Protein AF-A0A5K0WBB9-F1 (afdb_monomer_lite)

pLDDT: mean 81.65, std 12.03, range [47.69, 96.0]

Structure (mmCIF, N/CA/C/O backbone):
data_AF-A0A5K0WBB9-F1
#
_entry.id   AF-A0A5K0WBB9-F1
#
loop_
_atom_site.group_PDB
_atom_site.id
_atom_site.type_symbol
_atom_site.label_atom_id
_atom_site.label_alt_id
_atom_site.label_comp_id
_atom_site.label_asym_id
_atom_site.label_entity_id
_atom_site.label_seq_id
_atom_site.pdbx_PDB_ins_code
_atom_site.Cartn_x
_atom_site.Cartn_y
_atom_site.Cartn_z
_atom_site.occupancy
_atom_site.B_iso_or_equiv
_atom_site.auth_seq_id
_atom_site.auth_comp_id
_atom_site.auth_asym_id
_atom_site.auth_atom_id
_atom_site.pdbx_PDB_model_num
ATOM 1 N N . MET A 1 1 ? 15.774 -7.378 -26.875 1.00 47.69 1 MET A N 1
ATOM 2 C CA . MET A 1 1 ? 14.498 -6.632 -26.898 1.00 47.69 1 MET A CA 1
ATOM 3 C C . MET A 1 1 ? 13.727 -7.057 -25.658 1.00 47.69 1 MET A C 1
ATOM 5 O O . MET A 1 1 ? 13.328 -8.209 -25.570 1.00 47.69 1 MET A O 1
ATOM 9 N N . PHE A 1 2 ? 13.704 -6.201 -24.636 1.00 49.81 2 PHE A N 1
ATOM 10 C CA . PHE A 1 2 ? 13.153 -6.518 -23.318 1.00 49.81 2 PHE A CA 1
ATOM 11 C C . PHE A 1 2 ? 11.631 -6.681 -23.395 1.00 49.81 2 PHE A C 1
ATOM 13 O O . PHE A 1 2 ? 10.927 -5.798 -23.880 1.00 49.81 2 PHE A O 1
ATOM 20 N N . CYS A 1 3 ? 11.138 -7.813 -22.897 1.00 48.91 3 CYS A N 1
ATOM 21 C CA . CYS A 1 3 ? 9.723 -8.127 -22.730 1.00 48.91 3 CYS A CA 1
ATOM 22 C C . CYS A 1 3 ? 9.150 -7.311 -21.546 1.00 48.91 3 CYS A C 1
ATOM 24 O O . CYS A 1 3 ? 8.903 -7.848 -20.470 1.00 48.91 3 CYS A O 1
ATOM 26 N N . CYS A 1 4 ? 9.020 -5.987 -21.688 1.00 57.34 4 CYS A N 1
ATOM 27 C CA . CYS A 1 4 ? 8.503 -5.115 -20.619 1.00 57.34 4 CYS A CA 1
ATOM 28 C C . CYS A 1 4 ? 6.973 -4.972 -20.633 1.00 57.34 4 CYS A C 1
ATOM 30 O O . CYS A 1 4 ? 6.381 -4.808 -19.573 1.00 57.34 4 CYS A O 1
ATOM 32 N N . SER A 1 5 ? 6.318 -5.072 -21.793 1.00 54.25 5 SER A N 1
ATOM 33 C CA . SER A 1 5 ? 4.890 -4.739 -21.928 1.00 54.25 5 SER A CA 1
ATOM 34 C C . SER A 1 5 ? 3.977 -5.737 -21.211 1.00 54.25 5 SER A C 1
ATOM 36 O O . SER A 1 5 ? 3.181 -5.339 -20.368 1.00 54.25 5 SER A O 1
ATOM 38 N N . LYS A 1 6 ? 4.162 -7.045 -21.451 1.00 54.66 6 LYS A N 1
ATOM 39 C CA . LYS A 1 6 ? 3.370 -8.091 -20.774 1.00 54.66 6 LYS A CA 1
ATOM 40 C C . LYS A 1 6 ? 3.607 -8.142 -19.264 1.00 54.66 6 LYS A C 1
ATOM 42 O O . LYS A 1 6 ? 2.698 -8.461 -18.508 1.00 54.66 6 LYS A O 1
ATOM 47 N N . SER A 1 7 ? 4.824 -7.827 -18.833 1.00 67.19 7 SER A N 1
ATOM 48 C CA . SER A 1 7 ? 5.224 -7.820 -17.424 1.00 67.19 7 SER A CA 1
ATOM 49 C C . SER A 1 7 ? 4.572 -6.668 -16.662 1.00 67.19 7 SER A C 1
ATOM 51 O O . SER A 1 7 ? 4.174 -6.846 -15.518 1.00 67.19 7 SER A O 1
ATOM 53 N N . TRP A 1 8 ? 4.440 -5.501 -17.299 1.00 74.31 8 TRP A N 1
ATOM 54 C CA . TRP A 1 8 ? 3.828 -4.321 -16.698 1.00 74.31 8 TRP A CA 1
ATOM 55 C C . TRP A 1 8 ? 2.325 -4.485 -16.483 1.00 74.31 8 TRP A C 1
ATOM 57 O O . TRP A 1 8 ? 1.853 -4.281 -15.372 1.00 74.31 8 TRP A O 1
ATOM 67 N N . GLU A 1 9 ? 1.587 -4.925 -17.504 1.00 77.00 9 GLU A N 1
ATOM 68 C CA . GLU A 1 9 ? 0.141 -5.164 -17.386 1.00 77.00 9 GLU A CA 1
ATOM 69 C C . GLU A 1 9 ? -0.158 -6.241 -16.331 1.00 77.00 9 GLU A C 1
ATOM 71 O O . GLU A 1 9 ? -1.061 -6.094 -15.509 1.00 77.00 9 GLU A O 1
ATOM 76 N N . MET A 1 10 ? 0.650 -7.306 -16.300 1.00 80.44 10 MET A N 1
ATOM 77 C CA . MET A 1 10 ? 0.535 -8.369 -15.300 1.00 80.44 10 MET A CA 1
ATOM 78 C C . MET A 1 10 ? 0.896 -7.882 -13.888 1.00 80.44 10 MET A C 1
ATOM 80 O O . MET A 1 10 ? 0.281 -8.310 -12.909 1.00 80.44 10 MET A O 1
ATOM 84 N N . HIS A 1 11 ? 1.860 -6.967 -13.773 1.00 81.88 11 HIS A N 1
ATOM 85 C CA . HIS A 1 11 ? 2.237 -6.328 -12.514 1.00 81.88 11 HIS A CA 1
ATOM 86 C C . HIS A 1 11 ? 1.154 -5.372 -12.013 1.00 81.88 11 HIS A C 1
ATOM 88 O O . HIS A 1 11 ? 0.770 -5.464 -10.850 1.00 81.88 11 HIS A O 1
ATOM 94 N N . GLU A 1 12 ? 0.603 -4.510 -12.870 1.00 81.44 12 GLU A N 1
ATOM 95 C CA . GLU A 1 12 ? -0.519 -3.635 -12.509 1.00 81.44 12 GLU A CA 1
ATOM 96 C C . GLU A 1 12 ? -1.737 -4.445 -12.068 1.00 81.44 12 GLU A C 1
ATOM 98 O O . GLU A 1 12 ? -2.312 -4.159 -11.017 1.00 81.44 12 GLU A O 1
ATOM 103 N N . ALA A 1 13 ? -2.095 -5.490 -12.820 1.00 82.75 13 ALA A N 1
ATOM 104 C CA . ALA A 1 13 ? -3.192 -6.383 -12.467 1.00 82.75 13 ALA A CA 1
ATOM 105 C C . ALA A 1 13 ? -2.949 -7.079 -11.119 1.00 82.75 13 ALA A C 1
ATOM 107 O O . ALA A 1 13 ? -3.849 -7.121 -10.284 1.00 82.75 13 ALA A O 1
ATOM 108 N N . SER A 1 14 ? -1.726 -7.560 -10.867 1.00 84.19 14 SER A N 1
ATOM 109 C CA . SER A 1 14 ? -1.379 -8.216 -9.599 1.00 84.19 14 SER A CA 1
ATOM 110 C C . SER A 1 14 ? -1.409 -7.243 -8.418 1.00 84.19 14 SER A C 1
ATOM 112 O O . SER A 1 14 ? -1.949 -7.572 -7.365 1.00 84.19 14 SER A O 1
ATOM 114 N N . MET A 1 15 ? -0.876 -6.028 -8.582 1.00 86.56 15 MET A N 1
ATOM 115 C CA . MET A 1 15 ? -0.903 -4.995 -7.538 1.00 86.56 15 MET A CA 1
ATOM 116 C C . MET A 1 15 ? -2.333 -4.512 -7.267 1.00 86.56 15 MET A C 1
ATOM 118 O O . MET A 1 15 ? -2.697 -4.270 -6.115 1.00 86.56 15 MET A O 1
ATOM 122 N N . SER A 1 16 ? -3.162 -4.426 -8.312 1.00 82.06 16 SER A N 1
ATOM 123 C CA . SER A 1 16 ? -4.580 -4.093 -8.195 1.00 82.06 16 SER A CA 1
ATOM 124 C C . SER A 1 16 ? -5.383 -5.191 -7.489 1.00 82.06 16 SER A C 1
ATOM 126 O O . SER A 1 16 ? -6.182 -4.880 -6.611 1.00 82.06 16 SER A O 1
ATOM 128 N N . ASP A 1 17 ? -5.155 -6.472 -7.795 1.00 84.31 17 ASP A N 1
ATOM 129 C CA . ASP A 1 17 ? -5.798 -7.583 -7.072 1.00 84.31 17 ASP A CA 1
ATOM 130 C C . ASP A 1 17 ? -5.386 -7.598 -5.592 1.00 84.31 17 ASP A C 1
ATOM 132 O O . ASP A 1 17 ? -6.233 -7.656 -4.696 1.00 84.31 17 ASP A O 1
ATOM 136 N N . LEU A 1 18 ? -4.086 -7.434 -5.324 1.00 83.19 18 LEU A N 1
ATOM 137 C CA . LEU A 1 18 ? -3.536 -7.456 -3.972 1.00 83.19 18 LEU A CA 1
ATOM 138 C C . LEU A 1 18 ? -4.128 -6.352 -3.087 1.00 83.19 18 LEU A C 1
ATOM 140 O O . LEU A 1 18 ? -4.438 -6.595 -1.918 1.00 83.19 18 LEU A O 1
ATOM 144 N N . ARG A 1 19 ? -4.357 -5.156 -3.645 1.00 80.19 19 ARG A N 1
ATOM 145 C CA . ARG A 1 19 ? -4.913 -4.014 -2.902 1.00 80.19 19 ARG A CA 1
ATOM 146 C C . ARG A 1 19 ? -6.284 -4.302 -2.289 1.00 80.19 19 ARG A C 1
ATOM 148 O O . ARG A 1 19 ? -6.594 -3.769 -1.231 1.00 80.19 19 ARG A O 1
ATOM 155 N N . HIS A 1 20 ? -7.094 -5.140 -2.935 1.00 75.31 20 HIS A N 1
ATOM 156 C CA . HIS A 1 20 ? -8.454 -5.435 -2.483 1.00 75.31 20 HIS A CA 1
ATOM 157 C C . HIS A 1 20 ? -8.507 -6.549 -1.432 1.00 75.31 20 HIS A C 1
ATOM 159 O O . HIS A 1 20 ? -9.556 -6.761 -0.829 1.00 75.31 20 HIS A O 1
ATOM 165 N N . ARG A 1 21 ? -7.404 -7.279 -1.214 1.00 85.31 21 ARG A N 1
ATOM 166 C CA . ARG A 1 21 ? -7.392 -8.507 -0.396 1.00 85.31 21 ARG A CA 1
ATOM 167 C C . ARG A 1 21 ? -6.408 -8.471 0.770 1.00 85.31 21 ARG A C 1
ATOM 169 O O . ARG A 1 21 ? -6.489 -9.323 1.647 1.00 85.31 21 ARG A O 1
ATOM 176 N N . ILE A 1 22 ? -5.482 -7.515 0.785 1.00 88.44 22 ILE A N 1
ATOM 177 C CA . ILE A 1 22 ? -4.386 -7.476 1.760 1.00 88.44 22 ILE A CA 1
ATOM 178 C C . ILE A 1 22 ? -4.774 -6.897 3.124 1.00 88.44 22 ILE A C 1
ATOM 180 O O . ILE A 1 22 ? -4.154 -7.245 4.127 1.00 88.44 22 ILE A O 1
ATOM 184 N N . LEU A 1 23 ? -5.794 -6.036 3.178 1.00 88.38 23 LEU A N 1
ATOM 185 C CA . LEU A 1 23 ? -6.255 -5.431 4.426 1.00 88.38 23 LEU A CA 1
ATOM 186 C C . LEU A 1 23 ? -7.576 -6.066 4.879 1.00 88.38 23 LEU A C 1
ATOM 188 O O . LEU A 1 23 ? -8.535 -6.086 4.103 1.00 88.38 23 LEU A O 1
ATOM 192 N N . PRO A 1 24 ? -7.668 -6.550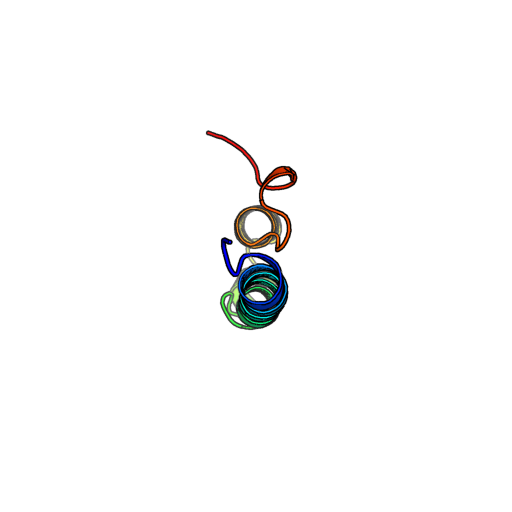 6.131 1.00 89.56 24 PRO A N 1
ATOM 193 C CA . PRO A 1 24 ? -8.932 -6.995 6.702 1.00 89.56 24 PRO A CA 1
ATOM 194 C C . PRO A 1 24 ? -9.963 -5.853 6.735 1.00 89.56 24 PRO A C 1
ATOM 196 O O . PRO A 1 24 ? -9.595 -4.713 7.025 1.00 89.56 24 PRO A O 1
ATOM 199 N N . PRO A 1 25 ? -11.263 -6.129 6.535 1.00 86.62 25 PRO A N 1
ATOM 200 C CA . PRO A 1 25 ? -12.298 -5.093 6.549 1.00 86.62 25 PRO A CA 1
ATOM 201 C C . PRO A 1 25 ? -12.388 -4.338 7.885 1.00 86.62 25 PRO A C 1
ATOM 203 O O . PRO A 1 25 ? -12.609 -3.130 7.883 1.00 86.62 25 PRO A O 1
ATOM 206 N N . ASN A 1 26 ? -12.130 -5.003 9.017 1.00 91.25 26 ASN A N 1
ATOM 207 C CA . ASN A 1 26 ? -12.066 -4.334 10.322 1.00 91.25 26 ASN A CA 1
ATOM 208 C C . ASN A 1 26 ? -10.931 -3.303 10.377 1.00 91.25 26 ASN A C 1
ATOM 210 O O . ASN A 1 26 ? -11.132 -2.189 10.846 1.00 91.25 26 ASN A O 1
ATOM 214 N N . PHE A 1 27 ? -9.769 -3.626 9.803 1.00 90.56 27 PHE A N 1
ATOM 215 C CA . PHE A 1 27 ? -8.636 -2.705 9.751 1.00 90.56 27 PHE A CA 1
ATOM 216 C C . PHE A 1 27 ? -8.951 -1.455 8.920 1.00 90.56 27 PHE A C 1
ATOM 218 O O . PHE A 1 27 ? -8.559 -0.357 9.305 1.00 90.56 27 PHE A O 1
ATOM 225 N N . LEU A 1 28 ? -9.699 -1.604 7.819 1.00 88.38 28 LEU A N 1
ATOM 226 C CA . LEU A 1 28 ? -10.150 -0.474 6.996 1.00 88.38 28 LEU A CA 1
ATOM 227 C C . LEU A 1 28 ? -11.068 0.483 7.774 1.00 88.38 28 LEU A C 1
ATOM 229 O O . LEU A 1 28 ? -11.000 1.693 7.566 1.00 88.38 28 LEU A O 1
ATOM 233 N N . ALA A 1 29 ? -11.917 -0.055 8.654 1.00 90.44 29 ALA A N 1
ATOM 234 C CA . ALA A 1 29 ? -12.839 0.731 9.469 1.00 90.44 29 ALA A CA 1
ATOM 235 C C . ALA A 1 29 ? -12.149 1.380 10.680 1.00 90.44 29 ALA A C 1
ATOM 237 O O . ALA A 1 29 ? -12.405 2.543 10.983 1.00 90.44 29 ALA A O 1
ATOM 238 N N . GLU A 1 30 ? -11.270 0.643 11.361 1.00 96.00 30 GLU A N 1
ATOM 239 C CA . GLU A 1 30 ? -10.589 1.102 12.576 1.00 96.00 30 GLU A CA 1
ATOM 240 C C . GLU A 1 30 ? -9.418 2.051 12.275 1.00 96.00 30 GLU A C 1
ATOM 242 O O . GLU A 1 30 ? -9.163 2.972 13.047 1.00 96.00 30 GLU A O 1
ATOM 247 N N . ASN A 1 31 ? -8.720 1.861 11.147 1.00 93.38 31 ASN A N 1
ATOM 248 C CA . ASN A 1 31 ? -7.487 2.583 10.811 1.00 93.38 31 ASN A CA 1
ATOM 249 C C . ASN A 1 31 ? -7.508 3.131 9.370 1.00 93.38 31 ASN A C 1
ATOM 251 O O . ASN A 1 31 ? -6.678 2.750 8.539 1.00 93.38 31 ASN A O 1
ATOM 255 N N . PRO A 1 32 ? -8.436 4.044 9.026 1.00 88.94 32 PRO A N 1
ATOM 256 C CA . PRO A 1 32 ? -8.594 4.522 7.651 1.00 88.94 32 PRO A CA 1
ATOM 257 C C . PRO A 1 32 ? -7.357 5.261 7.105 1.00 88.94 32 PRO A C 1
ATOM 259 O O . PRO A 1 32 ? -7.110 5.228 5.899 1.00 88.94 32 PRO A O 1
ATOM 262 N N . LYS A 1 33 ? -6.555 5.911 7.962 1.00 91.81 33 LYS A N 1
ATOM 263 C CA . LYS A 1 33 ? -5.342 6.638 7.538 1.00 91.81 33 LYS A CA 1
ATOM 264 C C . LYS A 1 33 ? -4.220 5.676 7.150 1.00 91.81 33 LYS A C 1
ATOM 266 O O . LYS A 1 33 ? -3.665 5.785 6.058 1.00 91.81 33 LYS A O 1
ATOM 271 N N . GLU A 1 34 ? -3.925 4.711 8.013 1.00 93.12 34 GLU A N 1
ATOM 272 C CA . GLU A 1 34 ? -2.920 3.672 7.791 1.00 93.12 34 GLU A CA 1
ATOM 273 C C . GLU A 1 34 ? -3.326 2.769 6.624 1.00 93.12 34 GLU A C 1
ATOM 275 O O . GLU A 1 34 ? -2.496 2.462 5.770 1.00 93.12 34 GLU A O 1
ATOM 280 N N . ALA A 1 35 ? -4.613 2.422 6.517 1.00 92.19 35 ALA A N 1
ATOM 281 C CA . ALA A 1 35 ? -5.147 1.705 5.366 1.00 92.19 35 ALA A CA 1
ATOM 282 C C . ALA A 1 35 ? -4.906 2.464 4.054 1.00 92.19 35 ALA A C 1
ATOM 284 O O . ALA A 1 35 ? -4.433 1.875 3.080 1.00 92.19 35 ALA A O 1
ATOM 285 N N . GLY A 1 36 ? -5.164 3.777 4.034 1.00 89.69 36 GLY A N 1
ATOM 286 C CA . GLY A 1 36 ? -4.868 4.632 2.885 1.00 89.69 36 GLY A CA 1
ATOM 287 C C . GLY A 1 36 ? -3.387 4.606 2.502 1.00 89.69 36 GLY A C 1
ATOM 288 O O . GLY A 1 36 ? -3.058 4.451 1.326 1.00 89.69 36 GLY A O 1
ATOM 289 N N . PHE A 1 37 ? -2.488 4.669 3.487 1.00 90.44 37 PHE A N 1
ATOM 290 C CA . PHE A 1 37 ? -1.046 4.576 3.254 1.00 90.44 37 PHE A CA 1
ATOM 291 C C . PHE A 1 37 ? -0.629 3.213 2.678 1.00 90.44 37 PHE A C 1
ATOM 293 O O . PHE A 1 37 ? 0.075 3.159 1.669 1.00 90.44 37 PHE A O 1
ATOM 300 N N . CYS A 1 38 ? -1.115 2.108 3.251 1.00 89.31 38 CYS A N 1
ATOM 301 C CA . CYS A 1 38 ? -0.865 0.761 2.735 1.00 89.31 38 CYS A CA 1
ATOM 302 C C . CYS A 1 38 ? -1.35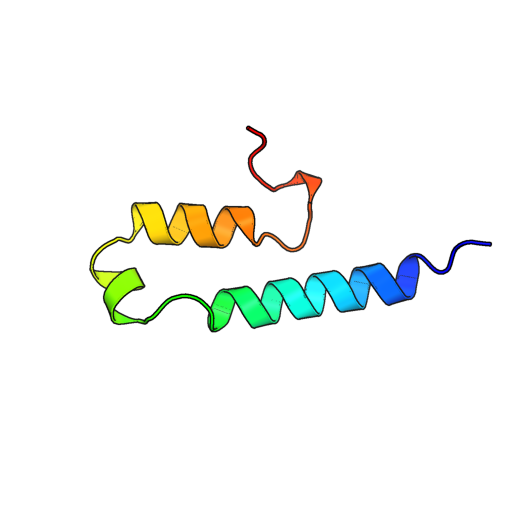1 0.602 1.284 1.00 89.31 38 CYS A C 1
ATOM 304 O O . CYS A 1 38 ? -0.633 0.065 0.442 1.00 89.31 38 CYS A O 1
ATOM 306 N N . LEU A 1 39 ? -2.542 1.114 0.960 1.00 88.69 39 LEU A N 1
ATOM 307 C CA . LEU A 1 39 ? -3.091 1.082 -0.401 1.00 88.69 39 LEU A CA 1
ATOM 308 C C . LEU A 1 39 ? -2.310 1.964 -1.382 1.00 88.69 39 LEU A C 1
ATOM 310 O O . LEU A 1 39 ? -2.245 1.648 -2.575 1.00 88.69 39 LEU A O 1
ATOM 314 N N . TRP A 1 40 ? -1.724 3.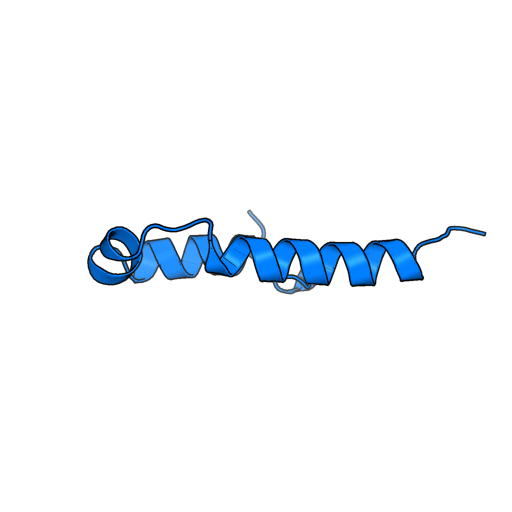058 -0.894 1.00 88.44 40 TRP A N 1
ATOM 315 C CA . TRP A 1 40 ? -0.902 3.966 -1.685 1.00 88.44 40 TRP A CA 1
ATOM 316 C C . TRP A 1 40 ? 0.472 3.365 -2.009 1.00 88.44 40 TRP A C 1
ATOM 318 O O . TRP A 1 40 ? 0.944 3.472 -3.141 1.00 88.44 40 TRP A O 1
ATOM 328 N N . LEU A 1 41 ? 1.077 2.632 -1.071 1.00 88.38 41 LEU A N 1
ATOM 329 C CA . LEU A 1 41 ? 2.289 1.844 -1.327 1.00 88.38 41 LEU A CA 1
ATOM 330 C C . LEU A 1 41 ? 2.073 0.762 -2.394 1.00 88.38 41 LEU A C 1
ATOM 332 O O . LEU A 1 41 ? 2.980 0.451 -3.167 1.00 88.38 41 LEU A O 1
ATOM 336 N N . LEU A 1 42 ? 0.859 0.216 -2.463 1.00 88.69 42 LEU A N 1
ATOM 337 C CA . L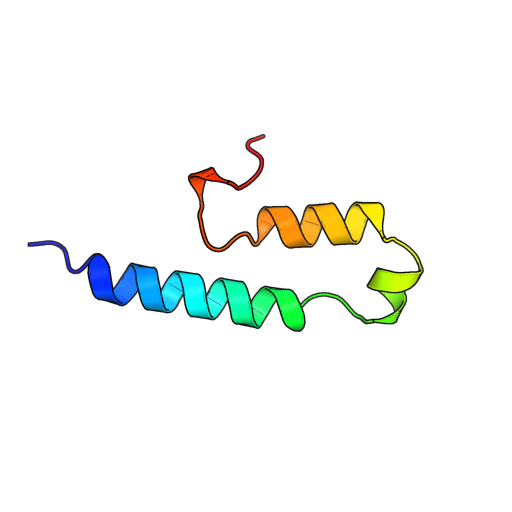EU A 1 42 ? 0.464 -0.808 -3.429 1.00 88.69 42 LEU A CA 1
ATOM 338 C C . LEU A 1 42 ? -0.040 -0.234 -4.760 1.00 88.69 42 LEU A C 1
ATOM 340 O O . LEU A 1 42 ? -0.637 -0.960 -5.553 1.00 88.69 42 LEU A O 1
ATOM 344 N N . HIS A 1 43 ? 0.178 1.056 -5.032 1.00 87.19 43 HIS A N 1
ATOM 345 C CA . HIS A 1 43 ? -0.301 1.667 -6.267 1.00 87.19 43 HIS A CA 1
ATOM 346 C C . HIS A 1 43 ? 0.270 0.941 -7.507 1.00 87.19 43 HIS A C 1
ATOM 348 O O . HIS A 1 43 ? 1.479 0.680 -7.555 1.00 87.19 43 HIS A O 1
ATOM 354 N N . PRO A 1 44 ? -0.559 0.589 -8.509 1.00 82.50 44 PRO A N 1
ATOM 355 C CA . PRO A 1 44 ? -0.106 -0.155 -9.686 1.00 82.50 44 PRO A CA 1
ATOM 356 C C . PRO A 1 44 ? 0.990 0.609 -10.439 1.00 82.50 44 PRO A C 1
ATOM 358 O O . PRO A 1 44 ? 2.054 0.051 -10.704 1.00 82.50 44 PRO A O 1
ATOM 361 N N . GLU A 1 45 ? 0.813 1.919 -10.612 1.00 85.19 45 GLU A N 1
ATOM 362 C CA . GLU A 1 45 ? 1.856 2.800 -11.129 1.00 85.19 45 GLU A CA 1
ATOM 363 C C . GLU A 1 45 ? 2.927 3.107 -10.053 1.00 85.19 45 GLU A C 1
ATOM 365 O O . GLU A 1 45 ? 2.601 3.720 -9.032 1.00 85.19 45 GLU A O 1
ATOM 370 N N . PRO A 1 46 ? 4.208 2.748 -10.264 1.00 81.19 46 PRO A N 1
ATOM 371 C CA . PRO A 1 46 ? 5.309 2.963 -9.327 1.00 81.19 46 PRO A CA 1
ATOM 372 C C . PRO A 1 46 ? 5.662 4.431 -9.097 1.00 81.19 46 PRO A C 1
ATOM 374 O O . PRO A 1 46 ? 6.108 4.776 -8.008 1.00 81.19 46 PRO A O 1
ATOM 377 N N . LEU A 1 47 ? 5.481 5.297 -10.099 1.00 85.75 47 LEU A N 1
ATOM 378 C CA . LEU A 1 47 ? 5.780 6.730 -9.976 1.00 85.75 47 LEU A CA 1
ATOM 379 C C . LEU A 1 47 ? 4.822 7.443 -9.020 1.00 85.75 47 LEU A C 1
ATOM 381 O O . LEU A 1 47 ? 5.212 8.416 -8.381 1.00 85.75 47 LEU A O 1
ATOM 385 N N . SER A 1 48 ? 3.606 6.915 -8.903 1.00 85.19 48 SER A N 1
ATOM 386 C CA . SER A 1 48 ? 2.561 7.415 -8.018 1.00 85.19 48 SER A CA 1
ATOM 387 C C . SER A 1 48 ? 2.688 6.890 -6.584 1.00 85.19 48 SER A C 1
ATOM 389 O O . SER A 1 48 ? 1.943 7.339 -5.718 1.00 85.19 48 SER A O 1
ATOM 391 N N . ARG A 1 49 ? 3.618 5.965 -6.296 1.00 88.06 49 ARG A N 1
ATOM 392 C CA . ARG A 1 49 ? 3.878 5.473 -4.932 1.00 88.06 49 ARG A CA 1
ATOM 393 C C . ARG A 1 49 ? 4.656 6.512 -4.117 1.00 88.06 49 ARG A C 1
ATOM 395 O O . ARG A 1 49 ? 5.507 7.210 -4.676 1.00 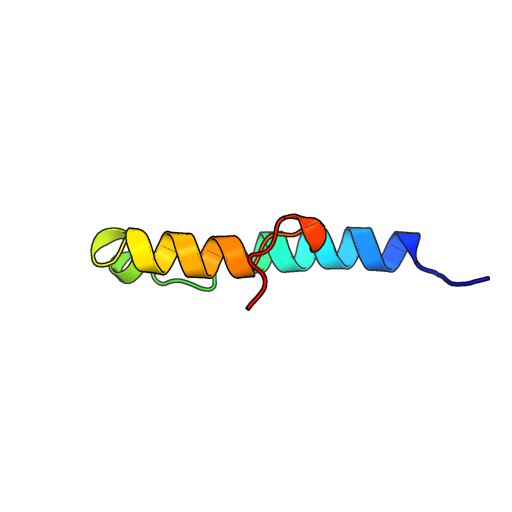88.06 49 ARG A O 1
ATOM 402 N N . PRO A 1 50 ? 4.438 6.582 -2.794 1.00 85.88 50 PRO A N 1
ATOM 403 C CA . PRO A 1 50 ? 5.245 7.434 -1.937 1.00 85.88 50 PRO A CA 1
ATOM 404 C C . PRO A 1 50 ? 6.691 6.917 -1.903 1.00 85.88 50 PRO A C 1
ATOM 406 O O . PRO A 1 50 ? 6.936 5.710 -1.837 1.00 85.88 50 PRO 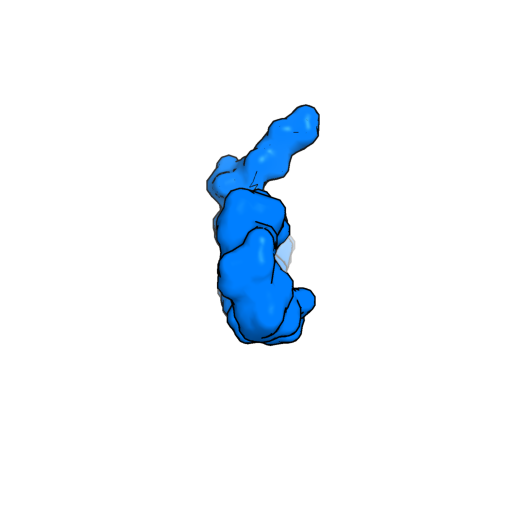A O 1
ATOM 409 N N . LYS A 1 51 ? 7.651 7.842 -1.974 1.00 81.25 51 LYS A N 1
ATOM 410 C CA . LYS A 1 51 ? 9.090 7.566 -1.864 1.00 81.25 51 LYS A CA 1
ATOM 411 C C . LYS A 1 51 ? 9.536 7.918 -0.443 1.00 81.25 51 LYS A C 1
ATOM 413 O O . LYS A 1 51 ? 9.063 8.919 0.091 1.00 81.25 51 LYS A O 1
ATOM 418 N N . ALA A 1 52 ? 10.377 7.072 0.149 1.00 72.06 52 ALA A N 1
ATOM 419 C CA . ALA A 1 52 ? 10.985 7.307 1.460 1.00 72.06 52 ALA A CA 1
ATOM 420 C C . ALA A 1 52 ? 12.093 8.365 1.384 1.00 72.06 52 ALA A C 1
ATOM 422 O O . ALA A 1 52 ? 12.748 8.440 0.316 1.00 72.06 52 ALA A O 1
#

InterPro domains:
  IPR044630 WD-repeat protein SPA1/2/3/4 [PTHR44218] (1-52)

Sequence (52 aa):
MFCCSKSWEMHEASMSDLRHRILPPNFLAENPKEAGFCLWLLHPEPLSRPKA

Foldseek 3Di:
DDPVPVVLVVQLVVLVVCLVPVDDPVCCVVPVPVNVLVNLCSHSDPVSHDDD

Radius of gyration: 13.25 Å; chains: 1; bounding box: 27×16×40 Å

Secondary structure (DSSP, 8-state):
----HHHHHHHHHHHHHHHHHSS-HHHHHH-HHHHHHHHHHT-SSGGGSPP-

Organism: NCBI:txid210225